Protein AF-A0ABD4PIQ7-F1 (afdb_monomer)

Radius of gyration: 36.3 Å; Cα contacts (8 Å, |Δi|>4): 135; chains: 1; bounding box: 80×30×102 Å

Sequence (173 aa):
ADRIAMINPENGNTTPLFVAQGNQLFMNDVFLKRLFAVSITSSGNPPTFSLTPEGRLTARNADISGHISANSGTLNNVTINQNCRILGKLSANQIEGDIVKTVGKAFPRDSRAPERWPSGTITVRIYDDQPFDRQIVIPAVAFSGAKHEREHNDIYSSCRLMVKCNGRVLFER

Mean predicted aligned error: 11.8 Å

Organism: Escherichia coli (NCBI:txid562)

Secondary structure (DSSP, 8-state):
-EEEEEEPTTT--EEEEEEEETTEEE-S----S----S-EE-SSSS-SEEE-TT--EEESS----S----SS---SS---SS----SS----S--SS--------PPPB-TTSTT--B-S---------SSSPPPP----------EEEETTEEEE-----EEEETTEEEEE-

Foldseek 3Di:
DDFDWDADPVPRDTHTQWDDDDNDIDHDDDDDPDDDDQKDFDPDVVTQWIAHNVGDTDHPDDDDPDDDDDPDDDDDPDDDPDDDDDPDDDDDPDDDDDDDDDDDDDAAFPPPDPVRHRDDDDDDDDDPPDPDDDDDDDDDDDDDKDWDDDPPDIDIDDDWDWDDDPNHTPDID

Nearest PDB structures (foldseek):
  8xci-assembly1_J  TM=7.048E-01  e=4.416E-09  Escherichia phage Lambda
  8xcj-assembly1_F  TM=4.537E-01  e=2.766E-11  Escherichia phage Lambda
  8xck-assembly1_F  TM=3.560E-01  e=9.000E-11  Escherichia phage Lambda
  9c3c-assembly1_d  TM=2.278E-01  e=1.117E+00  Oryctolagus cuniculus
  9c3c-assembly1_g  TM=2.567E-01  e=5.490E+00  Oryctolagus cuniculus

pLDDT: mean 86.64, std 8.83, range [66.94, 97.75]

Structure (mmCIF, N/CA/C/O backbone):
data_AF-A0ABD4PIQ7-F1
#
_entry.id   AF-A0ABD4PIQ7-F1
#
loop_
_atom_site.group_PDB
_atom_site.id
_atom_site.type_symbol
_atom_site.label_atom_id
_atom_site.label_alt_id
_atom_site.label_comp_id
_atom_site.label_asym_id
_atom_site.label_entity_id
_atom_site.label_seq_id
_atom_site.pdbx_PDB_ins_code
_atom_site.Cartn_x
_atom_site.Cartn_y
_atom_site.Cartn_z
_atom_site.occupancy
_atom_site.B_iso_or_equiv
_atom_site.auth_seq_id
_atom_site.auth_comp_id
_atom_site.auth_asym_id
_atom_site.auth_atom_id
_atom_site.pdbx_PDB_model_num
ATOM 1 N N . ALA A 1 1 ? -25.816 9.310 41.463 1.00 73.31 1 ALA A N 1
ATOM 2 C CA . ALA A 1 1 ? -24.531 8.845 40.913 1.00 73.31 1 ALA A CA 1
ATOM 3 C C . ALA A 1 1 ? -23.706 8.397 42.094 1.00 73.31 1 ALA A C 1
ATOM 5 O O . ALA A 1 1 ? -23.457 9.217 42.975 1.00 73.31 1 ALA A O 1
ATOM 6 N N . ASP A 1 2 ? -23.363 7.119 42.138 1.00 82.31 2 ASP A N 1
ATOM 7 C CA . ASP A 1 2 ? -22.617 6.547 43.253 1.00 82.31 2 ASP A CA 1
ATOM 8 C C . ASP A 1 2 ? -21.124 6.778 43.016 1.00 82.31 2 ASP A C 1
ATOM 10 O O . ASP A 1 2 ? -20.644 6.693 41.882 1.00 82.31 2 ASP A O 1
ATOM 14 N N . ARG A 1 3 ? -20.391 7.151 44.068 1.00 82.44 3 ARG A N 1
ATOM 15 C CA . ARG A 1 3 ? -18.966 7.497 43.991 1.00 82.44 3 ARG A CA 1
ATOM 16 C C . ARG A 1 3 ? -18.188 6.614 44.953 1.00 82.44 3 ARG A C 1
ATOM 18 O O . ARG A 1 3 ? -18.526 6.557 46.131 1.00 82.44 3 ARG A O 1
ATOM 25 N N . ILE A 1 4 ? -17.122 5.985 44.471 1.00 82.06 4 ILE A N 1
ATOM 26 C CA . ILE A 1 4 ? -16.088 5.409 45.339 1.00 82.06 4 ILE A CA 1
ATOM 27 C C . ILE A 1 4 ? -14.971 6.448 45.411 1.00 82.06 4 ILE A C 1
ATOM 29 O O . ILE A 1 4 ? -14.461 6.857 44.369 1.00 82.06 4 ILE A O 1
ATOM 33 N N . ALA A 1 5 ? -14.623 6.911 46.611 1.00 83.81 5 ALA A N 1
ATOM 34 C CA . ALA A 1 5 ? -13.659 7.990 46.823 1.00 83.81 5 ALA A CA 1
ATOM 35 C C . ALA A 1 5 ? -12.637 7.628 47.905 1.00 83.81 5 ALA A C 1
ATOM 37 O O . ALA A 1 5 ? -12.964 6.938 48.870 1.00 83.81 5 ALA A O 1
ATOM 38 N N . MET A 1 6 ? -11.412 8.133 47.758 1.00 84.25 6 MET A N 1
ATOM 39 C CA . MET A 1 6 ? -10.421 8.111 48.831 1.00 84.25 6 MET A CA 1
ATOM 40 C C . MET A 1 6 ? -10.699 9.281 49.775 1.00 84.25 6 MET A C 1
ATOM 42 O O . MET A 1 6 ? -10.854 10.413 49.314 1.00 84.25 6 MET A O 1
ATOM 46 N N . ILE A 1 7 ? -10.780 9.009 51.077 1.00 87.19 7 ILE A N 1
ATOM 47 C CA . ILE A 1 7 ? -10.957 10.031 52.113 1.00 87.19 7 ILE A CA 1
ATOM 48 C C . ILE A 1 7 ? -9.597 10.286 52.751 1.00 87.19 7 ILE A C 1
ATOM 50 O O . ILE A 1 7 ? -8.957 9.349 53.229 1.00 87.19 7 ILE A O 1
ATOM 54 N N . ASN A 1 8 ? -9.157 11.542 52.763 1.00 84.19 8 ASN A N 1
ATOM 55 C CA . ASN A 1 8 ? -7.983 11.934 53.528 1.00 84.19 8 ASN A CA 1
ATOM 56 C C . ASN A 1 8 ? -8.361 11.990 55.025 1.00 84.19 8 ASN A C 1
ATOM 58 O O . ASN A 1 8 ? -9.227 12.788 55.394 1.00 84.19 8 ASN A O 1
ATOM 62 N N . PRO A 1 9 ? -7.737 11.174 55.892 1.00 86.12 9 PRO A N 1
ATOM 63 C CA . PRO A 1 9 ? -8.091 11.118 57.308 1.00 86.12 9 PRO A CA 1
ATOM 64 C C . PRO A 1 9 ? -7.709 12.384 58.092 1.00 86.12 9 PRO A C 1
ATOM 66 O O . PRO A 1 9 ? -8.292 12.632 59.141 1.00 86.12 9 PRO A O 1
ATOM 69 N N . GLU A 1 10 ? -6.763 13.191 57.605 1.00 88.88 10 GLU A N 1
ATOM 70 C CA . GLU A 1 10 ? -6.274 14.390 58.299 1.00 88.88 10 GLU A CA 1
ATOM 71 C C . GLU A 1 10 ? -7.189 15.606 58.107 1.00 88.88 10 GLU A C 1
ATOM 73 O O . GLU A 1 10 ? -7.299 16.439 59.002 1.00 88.88 10 GLU A O 1
ATOM 78 N N . ASN A 1 11 ? -7.844 15.730 56.947 1.00 90.69 11 ASN A N 1
ATOM 79 C CA . ASN A 1 11 ? -8.656 16.908 56.607 1.00 90.69 11 ASN A CA 1
ATOM 80 C C . ASN A 1 11 ? -10.073 16.592 56.095 1.00 90.69 11 ASN A C 1
ATOM 82 O O . ASN A 1 11 ? -10.839 17.517 55.839 1.00 90.69 11 ASN A O 1
ATOM 86 N N . GLY A 1 12 ? -10.435 15.316 55.930 1.00 88.94 12 GLY A N 1
ATOM 87 C CA . GLY A 1 12 ? -11.760 14.893 55.469 1.00 88.94 12 GLY A CA 1
ATOM 88 C C . GLY A 1 12 ? -12.033 15.120 53.978 1.00 88.94 12 GLY A C 1
ATOM 89 O O . GLY A 1 12 ? -13.142 14.850 53.515 1.00 88.94 12 GLY A O 1
ATOM 90 N N . ASN A 1 13 ? -11.048 15.589 53.203 1.00 89.69 13 ASN A N 1
ATOM 91 C CA . ASN A 1 13 ? -11.220 15.805 51.770 1.00 89.69 13 ASN A CA 1
ATOM 92 C C . ASN A 1 13 ? -11.415 14.475 51.037 1.00 89.69 13 ASN A C 1
ATOM 94 O O . ASN A 1 13 ? -10.755 13.477 51.332 1.00 89.69 13 ASN A O 1
ATOM 98 N N . THR A 1 14 ? -12.309 14.482 50.047 1.00 85.75 14 THR A N 1
ATOM 99 C CA . THR A 1 14 ? -12.643 13.297 49.253 1.00 85.75 14 THR A CA 1
ATOM 100 C C . THR A 1 14 ? -12.162 13.454 47.815 1.00 85.75 14 THR A C 1
ATOM 102 O O . THR A 1 14 ? -12.460 14.450 47.156 1.00 85.75 14 THR A O 1
ATOM 105 N N . THR A 1 15 ? -11.440 12.453 47.312 1.00 83.12 15 THR A N 1
ATOM 106 C CA . THR A 1 15 ? -11.030 12.370 45.904 1.00 83.12 15 THR A CA 1
ATOM 107 C C . THR A 1 15 ? -11.785 11.215 45.249 1.00 83.12 15 THR A C 1
ATOM 109 O O . THR A 1 15 ? -11.524 10.061 45.600 1.00 83.12 15 THR A O 1
ATOM 112 N N . PRO A 1 16 ? -12.743 11.471 44.338 1.00 80.31 16 PRO A N 1
ATOM 113 C CA . PRO A 1 16 ? -13.471 10.404 43.660 1.00 80.31 16 PRO A CA 1
ATOM 114 C C . PRO A 1 16 ? -12.521 9.593 42.770 1.00 80.31 16 PRO A C 1
ATOM 116 O O . PRO A 1 16 ? -11.794 10.159 41.960 1.00 80.31 16 PRO A O 1
ATOM 119 N N . LEU A 1 17 ? -12.544 8.270 42.925 1.00 82.75 17 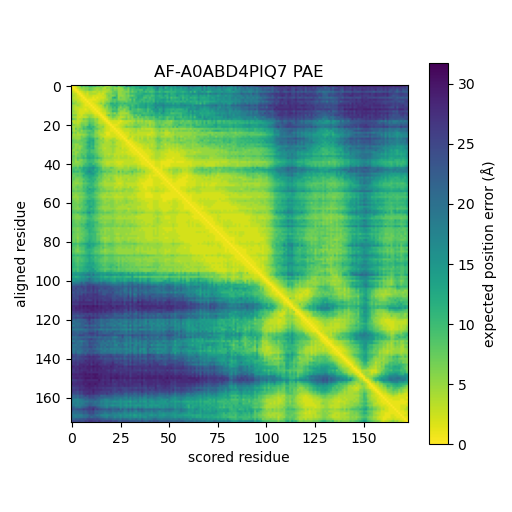LEU A N 1
ATOM 120 C CA . LEU A 1 17 ? -11.782 7.321 42.111 1.00 82.75 17 LEU A CA 1
ATOM 121 C C . LEU A 1 17 ? -12.593 6.901 40.880 1.00 82.75 17 LEU A C 1
ATOM 123 O O . LEU A 1 17 ? -12.081 6.934 39.766 1.00 82.75 17 LEU A O 1
ATOM 127 N N . PHE A 1 18 ? -13.876 6.572 41.075 1.00 85.38 18 PHE A N 1
ATOM 128 C CA . PHE A 1 18 ? -14.803 6.208 40.000 1.00 85.38 18 PHE A CA 1
ATOM 129 C C . PHE A 1 18 ? -16.215 6.735 40.283 1.00 85.38 18 PHE A C 1
ATOM 131 O O . PHE A 1 18 ? -16.639 6.797 41.443 1.00 85.38 18 PHE A O 1
ATOM 138 N N . VAL A 1 19 ? -16.953 7.086 39.223 1.00 87.31 19 VAL A N 1
ATOM 139 C CA . VAL A 1 19 ? -18.351 7.547 39.308 1.00 87.31 19 VAL A CA 1
ATOM 140 C C . VAL A 1 19 ? -19.252 6.607 38.512 1.00 87.31 19 VAL A C 1
ATOM 142 O O . VAL A 1 19 ? -19.061 6.452 37.310 1.00 87.31 19 VAL A O 1
ATOM 145 N N . ALA A 1 20 ? -20.243 6.001 39.166 1.00 89.62 20 ALA A N 1
ATOM 146 C CA . ALA A 1 20 ? -21.264 5.177 38.528 1.00 89.62 20 ALA A CA 1
ATOM 147 C C . ALA A 1 20 ? -22.552 5.990 38.315 1.00 89.62 20 ALA A C 1
ATOM 149 O O . ALA A 1 20 ? -23.155 6.511 39.262 1.00 89.62 20 ALA A O 1
ATOM 150 N N . GLN A 1 21 ? -22.987 6.115 37.062 1.00 90.81 21 GLN A N 1
ATOM 151 C CA . GLN A 1 21 ? -24.214 6.823 36.701 1.00 90.81 21 GLN A CA 1
ATOM 152 C C . GLN A 1 21 ? -24.813 6.236 35.424 1.00 90.81 21 GLN A C 1
ATOM 154 O O . GLN A 1 21 ? -24.117 6.083 34.430 1.00 90.81 21 GLN A O 1
ATOM 159 N N . GLY A 1 22 ? -26.114 5.928 35.440 1.00 86.50 22 GLY A N 1
ATOM 160 C CA . GLY A 1 22 ? -26.844 5.531 34.231 1.00 86.50 22 GLY A CA 1
ATOM 161 C C . GLY A 1 22 ? -26.251 4.309 33.521 1.00 86.50 22 GLY A C 1
ATOM 162 O O . GLY A 1 22 ? -26.053 4.351 32.313 1.00 86.50 22 GLY A O 1
ATOM 163 N N . ASN A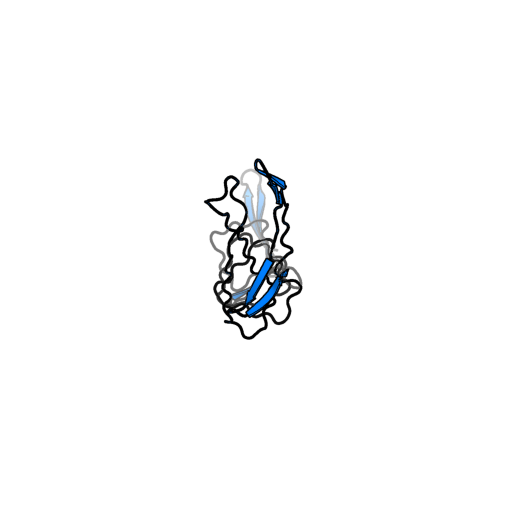 1 23 ? -25.937 3.241 34.264 1.00 89.31 23 ASN A N 1
ATOM 164 C CA . ASN A 1 23 ? -25.277 2.032 33.746 1.00 89.31 23 ASN A CA 1
ATOM 165 C C . ASN A 1 23 ? -23.858 2.249 33.172 1.00 89.31 23 ASN A C 1
ATOM 167 O O . ASN A 1 23 ? -23.323 1.358 32.513 1.00 89.31 23 ASN A O 1
ATOM 171 N N . GLN A 1 24 ? -23.236 3.402 33.431 1.00 88.44 24 GLN A N 1
ATOM 172 C CA . GLN A 1 24 ? -21.878 3.732 32.999 1.00 88.44 24 GLN A CA 1
ATOM 173 C C . GLN A 1 24 ? -20.960 3.974 34.199 1.00 88.44 24 GLN A C 1
ATOM 175 O O . GLN A 1 24 ? -21.393 4.468 35.242 1.00 88.44 24 GLN A O 1
ATOM 180 N N . LEU A 1 25 ? -19.682 3.635 34.026 1.00 90.00 25 LEU A N 1
ATOM 181 C CA . LEU A 1 25 ? -18.600 3.939 34.958 1.00 90.00 25 LEU A CA 1
ATOM 182 C C . LEU A 1 25 ? -17.673 4.974 34.310 1.00 90.00 25 LEU A C 1
ATOM 184 O O . LEU A 1 25 ? -17.101 4.710 33.254 1.00 90.00 25 LEU A O 1
ATOM 188 N N . PHE A 1 26 ? -17.523 6.136 34.940 1.00 87.31 26 PHE A N 1
ATOM 189 C CA . PHE A 1 26 ? -16.671 7.229 34.470 1.00 87.31 26 PHE A CA 1
ATOM 190 C C . PHE A 1 26 ? -15.341 7.228 35.220 1.00 87.31 26 PHE A C 1
ATOM 192 O O . PHE A 1 26 ? -15.311 7.109 36.449 1.00 87.31 26 PHE A O 1
ATOM 199 N N . MET A 1 27 ? -14.250 7.375 34.469 1.00 88.62 27 MET A N 1
ATOM 200 C CA . MET A 1 27 ? -12.873 7.396 34.965 1.00 88.62 27 MET A CA 1
ATOM 201 C C . MET A 1 27 ? -12.092 8.416 34.131 1.00 88.62 27 MET A C 1
ATOM 203 O O . MET A 1 27 ? -12.233 8.407 32.910 1.00 88.62 27 MET A O 1
ATOM 207 N N . ASN A 1 28 ? -11.304 9.286 34.767 1.00 82.88 28 ASN A N 1
ATOM 208 C CA . ASN A 1 28 ? -10.528 10.300 34.041 1.00 82.88 28 ASN A CA 1
ATOM 209 C C . ASN A 1 28 ? -9.326 9.668 33.331 1.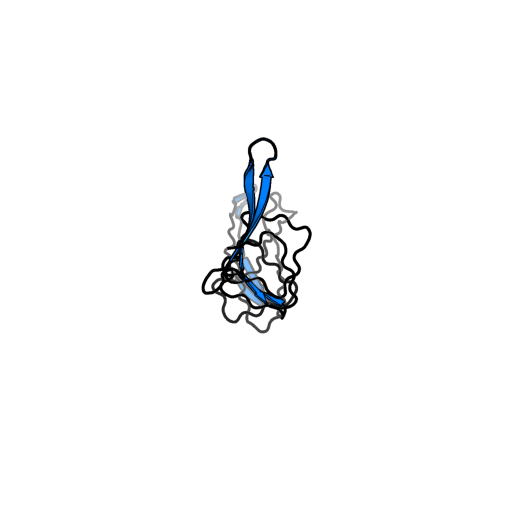00 82.88 28 ASN A C 1
ATOM 211 O O . ASN A 1 28 ? -9.246 9.716 32.111 1.00 82.88 28 ASN A O 1
ATOM 215 N N . ASP A 1 29 ? -8.453 9.012 34.098 1.00 83.69 29 ASP A N 1
ATOM 216 C CA . ASP A 1 29 ? -7.264 8.322 33.603 1.00 83.69 29 ASP A CA 1
ATOM 217 C C . ASP A 1 29 ? -7.184 6.927 34.220 1.00 83.69 29 ASP A C 1
ATOM 219 O O . ASP A 1 29 ? -7.484 6.730 35.400 1.00 83.69 29 ASP A O 1
ATOM 223 N N . VAL A 1 30 ? -6.786 5.941 33.417 1.00 87.25 30 VAL A N 1
ATOM 224 C CA . VAL A 1 30 ? -6.783 4.531 33.816 1.00 87.25 30 VAL A CA 1
ATOM 225 C C . VAL A 1 30 ? -5.507 3.851 33.324 1.00 87.25 30 VAL A C 1
ATOM 227 O O . VAL A 1 30 ? -5.229 3.820 32.128 1.00 87.25 30 VAL A O 1
ATOM 230 N N . PHE A 1 31 ? -4.759 3.238 34.244 1.00 90.62 31 PHE A N 1
ATOM 231 C CA . PHE A 1 31 ? -3.634 2.358 33.929 1.00 90.62 31 PHE A CA 1
ATOM 232 C C . PHE A 1 31 ? -4.042 0.901 34.172 1.00 90.62 31 PHE A C 1
ATOM 234 O O . PHE A 1 31 ? -4.291 0.497 35.307 1.00 90.62 31 PHE A O 1
ATOM 241 N N . LEU A 1 32 ? -4.121 0.100 33.107 1.00 92.62 32 LEU A N 1
ATOM 242 C CA . LEU A 1 32 ? -4.483 -1.318 33.183 1.00 92.62 32 LEU A CA 1
ATOM 243 C C . LEU A 1 32 ? -3.325 -2.184 32.717 1.00 92.62 32 LEU A C 1
ATOM 245 O O . LEU A 1 32 ? -2.735 -1.944 31.668 1.00 92.62 32 LEU A O 1
ATOM 249 N N . LYS A 1 33 ? -3.071 -3.275 33.445 1.00 95.88 33 LYS A N 1
ATOM 250 C CA . LYS A 1 33 ? -2.153 -4.315 32.967 1.00 95.88 33 LYS A CA 1
ATOM 251 C C . LYS A 1 33 ? -2.719 -5.039 31.740 1.00 95.88 33 LYS A C 1
ATOM 253 O O . LYS A 1 33 ? -1.960 -5.402 30.847 1.00 95.88 33 LYS A O 1
ATOM 258 N N . ARG A 1 34 ? -4.031 -5.306 31.726 1.00 95.81 34 ARG A N 1
ATOM 259 C CA . ARG A 1 34 ? -4.776 -5.950 30.628 1.00 95.81 34 ARG A CA 1
ATOM 260 C C . ARG A 1 34 ? -6.222 -5.454 30.630 1.00 95.81 34 ARG A C 1
ATOM 262 O O . ARG A 1 34 ? -6.796 -5.290 31.703 1.00 95.81 34 ARG A O 1
ATOM 269 N N . LEU A 1 35 ? -6.803 -5.279 29.446 1.00 93.44 35 LEU A N 1
ATOM 270 C CA . LEU A 1 35 ? -8.232 -5.039 29.248 1.00 93.44 35 LEU A CA 1
ATOM 271 C C . LEU A 1 35 ? -8.841 -6.270 28.569 1.00 93.44 35 LEU A C 1
ATOM 273 O O . LEU A 1 35 ? -8.396 -6.660 27.493 1.00 93.44 35 LEU A O 1
ATOM 277 N N . PHE A 1 36 ? -9.853 -6.865 29.195 1.00 94.62 36 PHE A N 1
ATOM 278 C CA . PHE A 1 36 ? -10.676 -7.912 28.595 1.00 94.62 36 PHE A CA 1
ATOM 279 C C . PHE A 1 36 ? -12.054 -7.318 28.332 1.00 94.62 36 PHE A C 1
ATOM 281 O O . PHE A 1 36 ? -12.760 -6.955 29.269 1.00 94.62 36 PHE A O 1
ATOM 288 N N . ALA A 1 37 ? -12.410 -7.174 27.060 1.00 94.44 37 ALA A N 1
ATOM 289 C CA . ALA A 1 37 ? -13.662 -6.565 26.641 1.00 94.44 37 ALA A CA 1
ATOM 290 C C . ALA A 1 37 ? -14.258 -7.359 25.479 1.00 94.44 37 ALA A C 1
ATOM 292 O O . ALA A 1 37 ? -13.531 -7.816 24.600 1.00 94.44 37 ALA A O 1
ATOM 293 N N . VAL A 1 38 ? -15.584 -7.501 25.479 1.00 96.12 38 VAL A N 1
ATOM 294 C CA . VAL A 1 38 ? -16.338 -8.096 24.363 1.00 96.12 38 VAL A CA 1
ATOM 295 C C . VAL A 1 38 ? -16.344 -7.149 23.159 1.00 96.12 38 VAL A C 1
ATOM 297 O O . VAL A 1 38 ? -16.268 -7.587 22.017 1.00 96.12 38 VAL A O 1
ATOM 300 N N . SER A 1 39 ? -16.382 -5.843 23.421 1.00 96.56 39 SER A N 1
ATOM 301 C CA . SER A 1 39 ? -16.285 -4.793 22.413 1.00 96.56 39 SER A CA 1
ATOM 302 C C . SER A 1 39 ? -15.680 -3.525 23.006 1.00 96.56 39 SER A C 1
ATOM 304 O O . SER A 1 39 ? -15.865 -3.248 24.192 1.00 96.56 39 SER A O 1
ATOM 306 N N . ILE A 1 40 ? -15.018 -2.725 22.174 1.00 96.38 40 ILE A N 1
ATOM 307 C CA . ILE A 1 40 ? -14.519 -1.390 22.529 1.00 96.38 40 ILE A CA 1
ATOM 308 C C . ILE A 1 40 ? -15.000 -0.433 21.446 1.00 96.38 40 ILE A C 1
ATOM 310 O O . ILE A 1 40 ? -14.704 -0.663 20.281 1.00 96.38 40 ILE A O 1
ATOM 314 N N . THR A 1 41 ? -15.706 0.636 21.807 1.00 96.12 41 THR A N 1
ATOM 315 C CA . THR A 1 41 ? -16.285 1.583 20.841 1.00 96.12 41 THR A CA 1
ATOM 316 C C . THR A 1 41 ? -16.032 3.005 21.315 1.00 96.12 41 THR A C 1
ATOM 318 O O . THR A 1 41 ? -16.324 3.328 22.466 1.00 96.12 41 THR A O 1
ATOM 321 N N . SER A 1 42 ? -15.480 3.857 20.449 1.00 95.50 42 SER A N 1
ATOM 322 C CA . SER A 1 42 ? -15.331 5.279 20.762 1.00 95.50 42 SER A CA 1
ATOM 323 C C . SER A 1 42 ? -16.678 6.003 20.700 1.00 95.50 42 SER A C 1
ATOM 325 O O . SER A 1 42 ? -17.588 5.597 19.982 1.00 95.50 42 SER A O 1
ATOM 327 N N . SER A 1 43 ? -16.812 7.095 21.451 1.00 92.81 43 SER A N 1
ATOM 328 C CA . SER A 1 43 ? -18.081 7.815 21.641 1.00 92.81 43 SER A CA 1
ATOM 329 C C . SER A 1 43 ? -18.596 8.580 20.412 1.00 92.81 43 SER A C 1
ATOM 331 O O . SER A 1 43 ? -19.699 9.120 20.453 1.00 92.81 43 SER A O 1
ATOM 333 N N . GLY A 1 44 ? -17.825 8.655 19.322 1.00 92.06 44 GLY A N 1
ATOM 334 C CA . GLY A 1 44 ? -18.234 9.346 18.097 1.00 92.06 44 GLY A CA 1
ATOM 335 C C . GLY A 1 44 ? -19.380 8.637 17.367 1.00 92.06 44 GLY A C 1
ATOM 336 O O . GLY A 1 44 ? -19.513 7.418 17.445 1.00 92.06 44 GLY A O 1
ATOM 337 N N . ASN A 1 45 ? -20.180 9.391 16.602 1.00 92.31 45 ASN A N 1
ATOM 338 C CA . ASN A 1 45 ? -21.201 8.828 15.718 1.00 92.31 45 ASN A CA 1
ATOM 339 C C . ASN A 1 45 ? -20.979 9.267 14.254 1.00 92.31 45 ASN A C 1
ATOM 341 O O . ASN A 1 45 ? -21.224 10.429 13.933 1.00 92.31 45 ASN A O 1
ATOM 345 N N . PRO A 1 46 ? -20.529 8.372 13.358 1.00 92.38 46 PRO A N 1
ATOM 346 C CA . PRO A 1 46 ? -20.207 6.972 13.641 1.00 92.38 46 PRO A CA 1
ATOM 347 C C . PRO A 1 46 ? -18.861 6.839 14.391 1.00 92.38 46 PRO A C 1
ATOM 349 O O . PRO A 1 46 ? -18.049 7.770 14.319 1.00 92.38 46 PRO A O 1
ATOM 352 N N . PRO A 1 47 ? -18.584 5.707 15.067 1.00 94.88 47 PRO A N 1
ATOM 353 C CA . PRO A 1 47 ? -17.376 5.553 15.879 1.00 94.88 47 PRO A CA 1
ATOM 354 C C . PRO A 1 47 ? -16.095 5.790 15.074 1.00 94.88 47 PRO A C 1
ATOM 356 O O . PRO A 1 47 ? -15.947 5.318 13.944 1.00 94.88 47 PRO A O 1
ATOM 359 N N . THR A 1 48 ? -15.152 6.534 15.652 1.00 96.81 48 THR A N 1
ATOM 360 C CA . THR A 1 48 ? -13.809 6.727 15.074 1.00 96.81 48 THR A CA 1
ATOM 361 C C . THR A 1 48 ? -12.939 5.481 15.215 1.00 96.81 48 THR A C 1
ATOM 363 O O . THR A 1 48 ? -12.059 5.263 14.381 1.00 96.81 48 THR A O 1
ATOM 366 N N . PHE A 1 49 ? -13.213 4.675 16.246 1.00 97.62 49 PHE A N 1
ATOM 367 C CA . PHE A 1 49 ? -12.555 3.422 16.582 1.00 97.62 49 PHE A CA 1
ATOM 368 C C . PHE A 1 49 ? -13.596 2.425 17.106 1.00 97.62 49 PHE A C 1
ATOM 370 O O . PHE A 1 49 ? -14.399 2.774 17.976 1.00 97.62 49 PHE A O 1
ATOM 377 N N . SER A 1 50 ? -13.574 1.187 16.614 1.00 97.50 50 SER A N 1
ATOM 378 C CA . SER A 1 50 ? -14.369 0.098 17.185 1.00 97.50 50 SER A CA 1
ATOM 379 C C . SER A 1 50 ? -13.689 -1.260 17.031 1.00 97.50 50 SER A C 1
ATOM 381 O O . SER A 1 50 ? -13.225 -1.586 15.939 1.00 97.50 50 SER A O 1
ATOM 383 N N . LEU A 1 51 ? -13.713 -2.068 18.088 1.00 97.62 51 LEU A N 1
ATOM 384 C CA . LEU A 1 51 ? -13.403 -3.495 18.085 1.00 97.62 51 LEU A CA 1
ATOM 385 C C . LEU A 1 51 ? -14.676 -4.263 18.438 1.00 97.62 51 LEU A C 1
ATOM 387 O O . LEU A 1 51 ? -15.236 -4.058 19.517 1.00 97.62 51 LEU A O 1
ATOM 391 N N . THR A 1 52 ? -15.132 -5.123 17.536 1.00 97.06 52 THR A N 1
ATOM 392 C CA . THR A 1 52 ? -16.341 -5.933 17.724 1.00 97.06 52 THR A CA 1
ATOM 393 C C . THR A 1 52 ? -16.009 -7.357 18.195 1.00 97.06 52 THR A C 1
ATOM 395 O O . THR A 1 52 ? -14.858 -7.789 18.057 1.00 97.06 52 THR A O 1
ATOM 398 N N . PRO A 1 53 ? -16.989 -8.113 18.731 1.00 97.12 53 PRO A N 1
ATOM 399 C CA . PRO A 1 53 ? -16.762 -9.476 19.224 1.00 97.12 53 PRO A CA 1
ATOM 400 C C . PRO A 1 53 ? -16.233 -10.441 18.157 1.00 97.12 53 PRO A C 1
ATOM 402 O O . PRO A 1 53 ? -15.458 -11.341 18.466 1.00 97.12 5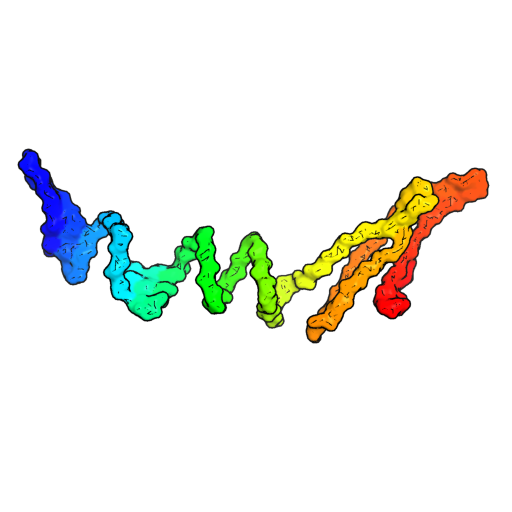3 PRO A O 1
ATOM 405 N N . GLU A 1 54 ? -16.610 -10.243 16.893 1.00 97.19 54 GLU A N 1
ATOM 406 C CA . GLU A 1 54 ? -16.126 -11.027 15.753 1.00 97.19 54 GLU A CA 1
ATOM 407 C C . GLU A 1 54 ? -14.702 -10.649 15.299 1.00 97.19 54 GLU A C 1
ATOM 409 O O . GLU A 1 54 ? -14.207 -11.169 14.301 1.00 97.19 54 GLU A O 1
ATOM 414 N N . GLY A 1 55 ? -14.029 -9.746 16.020 1.00 95.69 55 GLY A N 1
ATOM 415 C CA . GLY A 1 55 ? -12.643 -9.356 15.764 1.00 95.69 55 GLY A CA 1
ATOM 416 C C . GLY A 1 55 ? -12.480 -8.274 14.697 1.00 95.69 55 GLY A C 1
ATOM 417 O O . GLY A 1 55 ? -11.360 -8.018 14.251 1.00 95.69 55 GLY A O 1
ATOM 418 N N . ARG A 1 56 ? -13.565 -7.606 14.281 1.00 96.62 56 ARG A N 1
ATOM 419 C CA . ARG A 1 56 ? -13.477 -6.504 13.319 1.00 96.62 56 ARG A CA 1
ATOM 420 C C . ARG A 1 56 ? -12.968 -5.249 14.017 1.00 96.62 56 ARG A C 1
ATOM 422 O O . ARG A 1 56 ? -13.657 -4.652 14.842 1.00 96.62 56 ARG A O 1
ATOM 429 N N . LEU A 1 57 ? -11.782 -4.814 13.608 1.00 96.38 57 LEU A N 1
ATOM 430 C CA . LEU A 1 57 ? -11.230 -3.513 13.953 1.00 96.38 57 LEU A CA 1
ATOM 431 C C . LEU A 1 57 ? -11.618 -2.484 12.883 1.00 96.38 57 LEU A C 1
ATOM 433 O O . LEU A 1 57 ? -11.330 -2.670 11.703 1.00 96.38 57 LEU A O 1
ATOM 437 N N . THR A 1 58 ? -12.253 -1.386 13.288 1.00 96.88 58 THR A N 1
ATOM 438 C CA . THR A 1 58 ? -12.503 -0.218 12.430 1.00 96.88 58 THR A CA 1
ATOM 439 C C . THR A 1 58 ? -11.794 0.986 13.027 1.00 96.88 58 THR A C 1
ATOM 441 O O . THR A 1 58 ? -11.986 1.282 14.201 1.00 96.88 58 THR A O 1
ATOM 444 N N . ALA A 1 59 ? -11.000 1.689 12.220 1.00 97.31 59 ALA A N 1
ATOM 445 C CA . ALA A 1 59 ? -10.348 2.938 12.596 1.00 97.31 59 ALA A CA 1
ATOM 446 C C . ALA A 1 59 ? -10.374 3.906 11.405 1.00 97.31 59 ALA A C 1
ATOM 448 O O . ALA A 1 59 ? -10.043 3.516 10.287 1.00 97.31 59 ALA A O 1
ATOM 449 N N . ARG A 1 60 ? -10.807 5.153 11.625 1.00 95.00 60 ARG A N 1
ATOM 450 C CA . ARG A 1 60 ? -11.040 6.128 10.535 1.00 95.00 60 ARG A CA 1
ATOM 451 C C . ARG A 1 60 ? -9.888 7.075 10.244 1.00 95.00 60 ARG A C 1
ATOM 453 O O . ARG A 1 60 ? -9.816 7.610 9.148 1.00 95.00 60 ARG A O 1
ATOM 460 N N . ASN A 1 61 ? -9.031 7.299 11.228 1.00 94.19 61 ASN A N 1
ATOM 461 C CA . ASN A 1 61 ? -7.882 8.191 11.126 1.00 94.19 61 ASN A CA 1
ATOM 462 C C . ASN A 1 61 ? -6.691 7.545 11.840 1.00 94.19 61 ASN A C 1
ATOM 464 O O . ASN A 1 61 ? -6.168 8.079 12.815 1.00 94.19 61 ASN A O 1
ATOM 468 N N . ALA A 1 62 ? -6.380 6.311 11.441 1.00 95.94 62 ALA A N 1
ATOM 469 C CA . ALA A 1 62 ? -5.293 5.550 12.032 1.00 95.94 62 ALA A CA 1
ATOM 470 C C . ALA A 1 62 ? -3.951 6.039 11.477 1.00 95.94 62 ALA A C 1
ATOM 472 O O . ALA A 1 62 ? -3.750 6.027 10.265 1.00 95.94 62 ALA A O 1
ATOM 473 N N . ASP A 1 63 ? -3.040 6.408 12.372 1.00 96.88 63 ASP A N 1
ATOM 474 C CA . ASP A 1 63 ? -1.623 6.588 12.071 1.00 96.88 63 ASP A CA 1
ATOM 475 C C . ASP A 1 63 ? -0.863 5.368 12.608 1.00 96.88 63 ASP A C 1
ATOM 477 O O . ASP A 1 63 ? -0.894 5.080 13.808 1.00 96.88 63 ASP A O 1
ATOM 481 N N . ILE A 1 64 ? -0.254 4.597 11.706 1.00 96.38 64 ILE A N 1
ATOM 482 C CA . ILE A 1 64 ? 0.454 3.355 12.023 1.00 96.38 64 ILE A CA 1
ATOM 483 C C . ILE A 1 64 ? 1.898 3.511 11.556 1.00 96.38 64 ILE A C 1
ATOM 485 O O . ILE A 1 64 ? 2.208 3.341 10.381 1.00 96.38 64 ILE A O 1
ATOM 489 N N . SER A 1 65 ? 2.794 3.790 12.498 1.00 97.25 65 SER A N 1
ATOM 490 C CA . SER A 1 65 ? 4.238 3.901 12.251 1.00 97.25 65 SER A CA 1
ATOM 491 C C . SER A 1 65 ? 4.968 2.552 12.245 1.00 97.25 65 SER A C 1
ATOM 493 O O . SER A 1 65 ? 6.145 2.474 11.893 1.00 97.25 65 SER A O 1
ATOM 495 N N . GLY A 1 66 ? 4.282 1.489 12.670 1.00 97.25 66 GLY A N 1
ATOM 496 C CA . GLY A 1 66 ? 4.822 0.139 12.784 1.00 97.25 66 GLY A CA 1
ATOM 497 C C . GLY A 1 66 ? 4.619 -0.729 11.542 1.00 97.25 66 GLY A C 1
ATOM 498 O O . GLY A 1 66 ? 4.085 -0.315 10.516 1.00 97.25 66 GLY A O 1
ATOM 499 N N . HIS A 1 67 ? 5.035 -1.989 11.659 1.00 97.19 67 HIS A N 1
ATOM 500 C CA . HIS A 1 67 ? 4.817 -3.000 10.631 1.00 97.19 67 HIS A CA 1
ATOM 501 C C . HIS A 1 67 ? 3.374 -3.523 10.651 1.00 97.19 67 HIS A C 1
ATOM 503 O O . HIS A 1 67 ? 2.834 -3.835 11.712 1.00 97.19 67 HIS A O 1
ATOM 509 N N . ILE A 1 68 ? 2.785 -3.694 9.467 1.00 97.25 68 ILE A N 1
ATOM 510 C CA . ILE A 1 68 ? 1.489 -4.348 9.270 1.00 97.25 68 ILE A CA 1
ATOM 511 C C . ILE A 1 68 ? 1.737 -5.655 8.512 1.00 97.25 68 ILE A C 1
ATOM 513 O O . ILE A 1 68 ? 2.248 -5.632 7.394 1.00 97.25 68 ILE A O 1
ATOM 517 N N . SER A 1 69 ? 1.351 -6.783 9.111 1.00 97.44 69 SER A N 1
ATOM 518 C CA . SER A 1 69 ? 1.363 -8.100 8.467 1.00 97.44 69 SER A CA 1
ATOM 519 C C . SER A 1 69 ? -0.070 -8.535 8.177 1.00 97.44 69 SER A C 1
ATOM 521 O O . SER A 1 69 ? -0.903 -8.574 9.083 1.00 97.44 69 SER A O 1
ATOM 523 N N . ALA A 1 70 ? -0.366 -8.839 6.915 1.00 97.12 70 ALA A N 1
ATOM 524 C CA . ALA A 1 70 ? -1.686 -9.264 6.469 1.00 97.12 70 ALA A CA 1
ATOM 525 C C . ALA A 1 70 ? -1.558 -10.319 5.365 1.00 97.12 70 ALA A C 1
ATOM 527 O O . ALA A 1 70 ? -0.750 -10.176 4.451 1.00 97.12 70 ALA A O 1
ATOM 528 N N . ASN A 1 71 ? -2.394 -11.356 5.428 1.00 97.62 71 ASN A N 1
ATOM 529 C CA . ASN A 1 71 ? -2.460 -12.393 4.3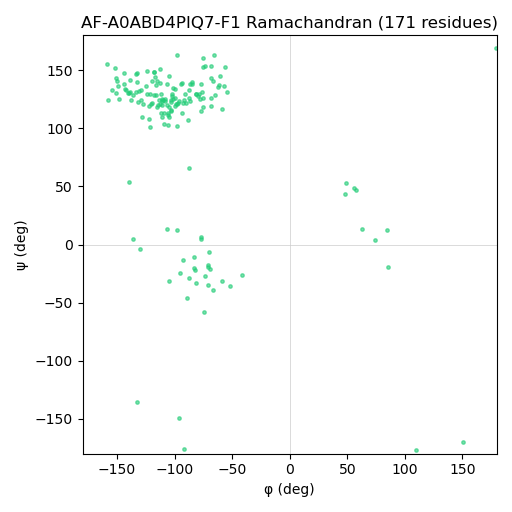89 1.00 97.62 71 ASN A CA 1
ATOM 530 C C . ASN A 1 71 ? -3.341 -11.975 3.201 1.00 97.62 71 ASN A C 1
ATOM 532 O O . ASN A 1 71 ? -3.240 -12.537 2.115 1.00 97.62 71 ASN A O 1
ATOM 536 N N . SER A 1 72 ? -4.228 -11.003 3.419 1.00 97.31 72 SER A N 1
ATOM 537 C CA . SER A 1 72 ? -5.169 -10.485 2.430 1.00 97.31 72 SER A CA 1
ATOM 538 C C . SER A 1 72 ? -5.644 -9.094 2.832 1.00 97.31 72 SER A C 1
ATOM 540 O O . SER A 1 72 ? -5.693 -8.772 4.019 1.00 97.31 72 SER A O 1
ATOM 542 N N . GLY A 1 73 ? -6.067 -8.295 1.860 1.00 96.06 73 GLY A N 1
ATOM 543 C CA . GLY A 1 73 ? -6.673 -6.995 2.106 1.00 96.06 73 GLY A CA 1
ATOM 544 C C . GLY A 1 73 ? -7.040 -6.295 0.807 1.00 96.06 73 GLY A C 1
ATOM 545 O O . GLY A 1 73 ? -6.649 -6.715 -0.281 1.00 96.06 73 GLY A O 1
ATOM 546 N N . THR A 1 74 ? -7.790 -5.210 0.929 1.00 97.12 74 THR A N 1
ATOM 547 C CA . THR A 1 74 ? -8.075 -4.292 -0.172 1.00 97.12 74 THR A CA 1
ATOM 548 C C . THR A 1 74 ? -7.795 -2.890 0.327 1.00 97.12 74 THR A C 1
ATOM 550 O O . THR A 1 74 ? -8.216 -2.525 1.424 1.00 97.12 74 THR A O 1
ATOM 553 N N . LEU A 1 75 ? -7.057 -2.121 -0.464 1.00 97.19 75 LEU A N 1
ATOM 554 C CA . LEU A 1 75 ? -6.690 -0.752 -0.143 1.00 97.19 75 LEU A CA 1
ATOM 555 C C . LEU A 1 75 ? -7.145 0.143 -1.292 1.00 97.19 75 LEU A C 1
ATOM 557 O O . LEU A 1 75 ? -6.946 -0.197 -2.455 1.00 97.19 75 LEU A O 1
ATOM 561 N N . ASN A 1 76 ? -7.739 1.281 -0.955 1.00 97.75 76 ASN A N 1
ATOM 562 C CA . ASN A 1 76 ? -8.165 2.292 -1.916 1.00 97.75 76 ASN A CA 1
ATOM 563 C C . ASN A 1 76 ? -7.387 3.578 -1.645 1.00 97.75 76 ASN A C 1
ATOM 565 O O . ASN A 1 76 ? -7.141 3.898 -0.483 1.00 97.75 76 ASN A O 1
ATOM 569 N N . ASN A 1 77 ? -7.047 4.320 -2.702 1.00 97.25 77 ASN A N 1
ATOM 570 C CA . ASN A 1 77 ? -6.376 5.623 -2.610 1.00 97.25 77 ASN A CA 1
ATOM 571 C C . ASN A 1 77 ? -5.062 5.573 -1.812 1.00 97.25 77 ASN A C 1
ATOM 573 O O . ASN A 1 77 ? -4.838 6.361 -0.896 1.00 97.25 77 ASN A O 1
ATOM 577 N N . VAL A 1 78 ? -4.204 4.607 -2.140 1.00 97.19 78 VAL A N 1
ATOM 578 C CA . VAL A 1 78 ? -2.917 4.426 -1.463 1.00 97.19 78 VAL A CA 1
ATOM 579 C C . VAL A 1 78 ? -1.854 5.298 -2.111 1.00 97.19 78 VAL A C 1
ATOM 581 O O . VAL A 1 78 ? -1.548 5.128 -3.289 1.00 97.19 78 VAL A O 1
ATOM 584 N N . THR A 1 79 ? -1.223 6.148 -1.308 1.00 97.19 79 THR A N 1
ATOM 585 C CA . THR A 1 79 ? 0.011 6.844 -1.684 1.00 97.19 79 THR A CA 1
ATOM 586 C C . THR A 1 79 ? 1.207 6.124 -1.075 1.00 97.19 79 THR A C 1
ATOM 588 O O . THR A 1 79 ? 1.270 5.925 0.137 1.00 97.19 79 THR A O 1
ATOM 591 N N . ILE A 1 80 ? 2.182 5.754 -1.907 1.00 97.44 80 ILE A N 1
ATOM 592 C CA . ILE A 1 80 ? 3.451 5.171 -1.461 1.00 97.44 80 ILE A CA 1
ATOM 593 C C . ILE A 1 80 ? 4.529 6.243 -1.601 1.00 97.44 80 ILE A C 1
ATOM 595 O O . ILE A 1 80 ? 5.000 6.517 -2.698 1.00 97.44 80 ILE A O 1
ATOM 599 N N . ASN A 1 81 ? 4.919 6.856 -0.482 1.00 97.31 81 ASN A N 1
ATOM 600 C CA . ASN A 1 81 ? 5.893 7.958 -0.479 1.00 97.31 81 ASN A CA 1
ATOM 601 C C . ASN A 1 81 ? 7.329 7.517 -0.807 1.00 97.31 81 ASN A C 1
ATOM 603 O O . ASN A 1 81 ? 8.176 8.346 -1.124 1.00 97.31 81 ASN A O 1
ATOM 607 N N . GLN A 1 82 ? 7.624 6.225 -0.664 1.00 96.94 82 GLN A N 1
ATOM 608 C CA . GLN A 1 82 ? 8.951 5.656 -0.890 1.00 96.94 82 GLN A CA 1
ATOM 609 C C . GLN A 1 82 ? 8.846 4.396 -1.760 1.00 96.94 82 GLN A C 1
ATOM 611 O O . GLN A 1 82 ? 8.152 4.371 -2.771 1.00 96.94 82 GLN A O 1
ATOM 616 N N . ASN A 1 83 ? 9.552 3.334 -1.385 1.00 96.06 83 ASN A N 1
ATOM 617 C CA . ASN A 1 83 ? 9.670 2.134 -2.191 1.00 96.06 83 ASN A CA 1
ATOM 618 C C . ASN A 1 83 ? 8.512 1.166 -1.928 1.00 96.06 83 ASN A C 1
ATOM 620 O O . ASN A 1 83 ? 8.168 0.889 -0.780 1.00 96.06 83 ASN A O 1
ATOM 624 N N . CYS A 1 84 ? 7.989 0.571 -2.999 1.00 96.50 84 CYS A N 1
ATOM 625 C CA . CYS A 1 84 ? 7.119 -0.600 -2.944 1.00 96.50 84 CYS A CA 1
ATOM 626 C C . CYS A 1 84 ? 7.890 -1.819 -3.459 1.00 96.50 84 CYS A C 1
ATOM 628 O O . CYS A 1 84 ? 8.420 -1.792 -4.570 1.00 96.50 84 CYS A O 1
ATOM 630 N N . ARG A 1 85 ? 7.959 -2.898 -2.671 1.00 96.56 85 ARG A N 1
ATOM 631 C CA . ARG A 1 85 ? 8.566 -4.162 -3.107 1.00 96.56 85 ARG A CA 1
ATOM 632 C C . ARG A 1 85 ? 7.495 -5.234 -3.248 1.00 96.56 85 ARG A C 1
ATOM 634 O O . ARG A 1 85 ? 6.958 -5.708 -2.253 1.00 96.56 85 ARG A O 1
ATOM 641 N N . ILE A 1 86 ? 7.253 -5.663 -4.482 1.00 96.44 86 ILE A N 1
ATOM 642 C CA . ILE A 1 86 ? 6.319 -6.744 -4.806 1.00 96.44 86 ILE A CA 1
ATOM 643 C C . ILE A 1 86 ? 7.143 -7.976 -5.174 1.00 96.44 86 ILE A C 1
ATOM 645 O O . ILE A 1 86 ? 7.840 -7.985 -6.184 1.00 96.44 86 ILE A O 1
ATOM 649 N N . LEU A 1 87 ? 7.104 -9.003 -4.322 1.00 96.06 87 LEU A N 1
ATOM 650 C CA . LEU A 1 87 ? 7.782 -10.280 -4.585 1.00 96.06 87 LEU A CA 1
ATOM 651 C C . LEU A 1 87 ? 6.958 -11.201 -5.500 1.00 96.06 87 LEU A C 1
ATOM 653 O O . LEU A 1 87 ? 7.508 -12.112 -6.111 1.00 96.06 87 LEU A O 1
ATOM 657 N N . GLY A 1 88 ? 5.642 -10.978 -5.555 1.00 94.69 88 GLY A N 1
ATOM 658 C CA . GLY A 1 88 ? 4.701 -11.718 -6.390 1.00 94.69 88 GLY A CA 1
ATOM 659 C C . GLY A 1 88 ? 4.397 -11.017 -7.715 1.00 94.69 88 GLY A C 1
ATOM 660 O O . GLY A 1 88 ? 5.226 -10.304 -8.274 1.00 94.69 88 GLY A O 1
ATOM 661 N N . LYS A 1 89 ? 3.177 -11.219 -8.216 1.00 93.44 89 LYS A N 1
ATOM 662 C CA . LYS A 1 89 ? 2.689 -10.589 -9.449 1.00 93.44 89 LYS A CA 1
ATOM 663 C C . LYS A 1 89 ? 1.938 -9.294 -9.134 1.00 93.44 89 LYS A C 1
ATOM 665 O O . LYS A 1 89 ? 1.133 -9.268 -8.207 1.00 93.44 89 LYS A O 1
ATOM 670 N N . LEU A 1 90 ? 2.164 -8.262 -9.944 1.00 93.12 90 LEU A N 1
ATOM 671 C CA . LEU A 1 90 ? 1.351 -7.046 -9.985 1.00 93.12 90 LEU A CA 1
ATOM 672 C C . LEU A 1 90 ? 0.441 -7.112 -11.217 1.00 93.12 90 LEU A C 1
ATOM 674 O O . LEU A 1 90 ? 0.937 -7.249 -12.331 1.00 93.12 90 LEU A O 1
ATOM 678 N N . SER A 1 91 ? -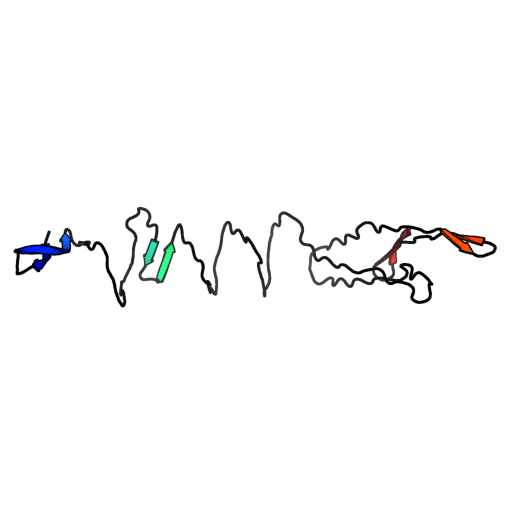0.872 -7.018 -11.010 1.00 92.56 91 SER A N 1
ATOM 679 C CA . SER A 1 91 ? -1.861 -6.874 -12.082 1.00 92.56 91 SER A CA 1
ATOM 680 C C . SER A 1 9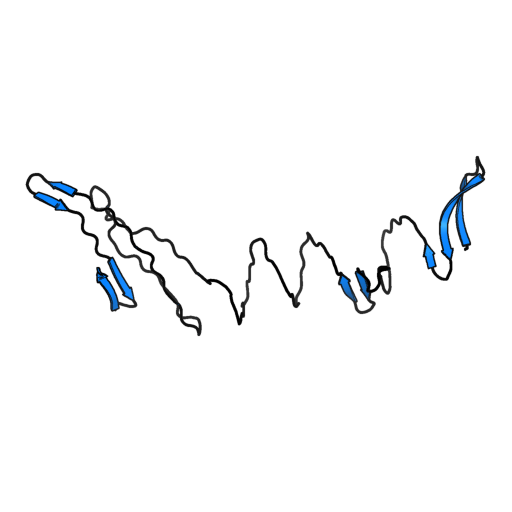1 ? -2.445 -5.471 -12.015 1.00 92.56 91 SER A C 1
ATOM 682 O O . SER A 1 91 ? -2.962 -5.080 -10.970 1.00 92.56 91 SER A O 1
ATOM 684 N N . ALA A 1 92 ? -2.371 -4.724 -13.112 1.00 91.50 92 ALA A N 1
ATOM 685 C CA . ALA A 1 92 ? -2.898 -3.369 -13.208 1.00 91.50 92 ALA A CA 1
ATOM 686 C C . ALA A 1 92 ? -3.558 -3.174 -14.575 1.00 91.50 92 ALA A C 1
ATOM 688 O O . ALA A 1 92 ? -2.963 -3.499 -15.599 1.00 91.50 92 ALA A O 1
ATOM 689 N N . ASN A 1 93 ? -4.783 -2.648 -14.578 1.00 93.06 93 ASN A N 1
ATOM 690 C CA . ASN A 1 93 ? -5.536 -2.400 -15.811 1.00 93.06 93 ASN A CA 1
ATOM 691 C C . ASN A 1 93 ? -5.234 -1.019 -16.408 1.00 93.06 93 ASN A C 1
ATOM 693 O O . ASN A 1 93 ? -5.347 -0.834 -17.614 1.00 93.06 93 ASN A O 1
ATOM 697 N N . GLN A 1 94 ? -4.881 -0.047 -15.564 1.00 91.25 94 GLN A N 1
ATOM 698 C CA . GLN A 1 94 ? -4.556 1.322 -15.953 1.00 91.25 94 GLN A CA 1
ATOM 699 C C . GLN A 1 94 ? -3.346 1.783 -15.150 1.00 91.25 94 GLN A C 1
ATOM 701 O O . GLN A 1 94 ? -3.304 1.610 -13.931 1.00 91.25 94 GLN A O 1
ATOM 706 N N . ILE A 1 95 ? -2.369 2.351 -15.846 1.00 91.38 95 ILE A N 1
ATOM 707 C CA . ILE A 1 95 ? -1.166 2.942 -15.270 1.00 91.38 95 ILE A CA 1
ATOM 708 C C . ILE A 1 95 ? -1.019 4.311 -15.920 1.00 91.38 95 ILE A C 1
ATOM 710 O O . ILE A 1 95 ? -0.980 4.415 -17.144 1.00 91.38 95 ILE A O 1
ATOM 714 N N . GLU A 1 96 ? -0.979 5.354 -15.101 1.00 90.00 96 GLU A N 1
ATOM 715 C CA . GLU A 1 96 ? -0.665 6.705 -15.549 1.00 90.00 96 GLU A CA 1
ATOM 716 C C . GLU A 1 96 ? 0.840 6.934 -15.377 1.00 90.00 96 GLU A C 1
ATOM 718 O O . GLU A 1 96 ? 1.355 6.921 -14.259 1.00 90.00 96 GLU A O 1
ATOM 723 N N . GLY A 1 97 ? 1.547 7.087 -16.499 1.00 88.12 97 GLY A N 1
ATOM 724 C CA . GLY A 1 97 ? 3.006 7.193 -16.557 1.00 88.12 97 GLY A CA 1
ATOM 725 C C . GLY A 1 97 ? 3.683 5.970 -17.181 1.00 88.12 97 GLY A C 1
ATOM 726 O O . GLY A 1 97 ? 3.027 5.032 -17.635 1.00 88.12 97 GLY A O 1
ATOM 727 N N . ASP A 1 98 ? 5.016 5.987 -17.205 1.00 82.56 98 ASP A N 1
ATOM 728 C CA . ASP A 1 98 ? 5.809 4.957 -17.874 1.00 82.56 98 ASP A CA 1
ATOM 729 C C . ASP A 1 98 ? 6.256 3.849 -16.911 1.00 82.56 98 ASP A C 1
ATOM 731 O O . ASP A 1 98 ? 6.765 4.107 -15.818 1.00 82.56 98 ASP A O 1
ATOM 735 N N . ILE A 1 99 ? 6.183 2.594 -17.363 1.00 85.06 99 ILE A N 1
ATOM 736 C CA . ILE A 1 99 ? 6.903 1.480 -16.735 1.00 85.06 99 ILE A CA 1
ATOM 737 C C . ILE A 1 99 ? 8.176 1.235 -17.534 1.00 85.06 99 ILE A C 1
ATOM 739 O O . ILE A 1 99 ? 8.156 0.611 -18.595 1.00 85.06 99 ILE A O 1
ATOM 743 N N . VAL A 1 100 ? 9.305 1.706 -17.009 1.00 82.00 100 VAL A N 1
ATOM 744 C CA . VAL A 1 100 ? 10.605 1.559 -17.669 1.00 82.00 100 VAL A CA 1
ATOM 745 C C . VAL A 1 100 ? 11.532 0.635 -16.896 1.00 82.00 100 VAL A C 1
ATOM 747 O O . VAL A 1 100 ? 11.663 0.707 -15.676 1.00 82.00 100 VAL A O 1
ATOM 750 N N . LYS A 1 101 ? 12.255 -0.204 -17.637 1.00 81.38 101 LYS A N 1
ATOM 751 C CA . LYS A 1 101 ? 13.473 -0.849 -17.147 1.00 81.38 101 LYS A CA 1
ATOM 752 C C . LYS A 1 101 ? 14.658 -0.228 -17.870 1.00 81.38 101 LYS A C 1
ATOM 754 O O . LYS A 1 101 ? 14.908 -0.536 -19.033 1.00 81.38 101 LYS A O 1
ATOM 759 N N . THR A 1 102 ? 15.384 0.649 -17.189 1.00 77.19 102 THR A N 1
ATOM 760 C CA . THR A 1 102 ? 16.538 1.337 -17.772 1.00 77.19 102 THR A CA 1
ATOM 761 C C . THR A 1 102 ? 17.801 0.483 -17.660 1.00 77.19 102 THR A C 1
ATOM 763 O O . THR A 1 102 ? 18.051 -0.183 -16.654 1.00 77.19 102 THR A O 1
ATOM 766 N N . VAL A 1 103 ? 18.615 0.483 -18.718 1.00 78.50 103 VAL A N 1
ATOM 767 C CA . VAL A 1 103 ? 19.946 -0.138 -18.729 1.00 78.50 103 VAL A CA 1
ATOM 768 C C . VAL A 1 103 ? 20.942 0.900 -19.229 1.00 78.50 103 VAL A C 1
ATOM 770 O O . VAL A 1 103 ? 20.935 1.249 -20.406 1.00 78.50 103 VAL A O 1
ATOM 773 N N . GLY A 1 104 ? 21.807 1.386 -18.340 1.00 76.44 104 GLY A N 1
ATOM 774 C CA . GLY A 1 104 ? 22.931 2.251 -18.699 1.00 76.44 104 GLY A CA 1
ATOM 775 C C . GLY A 1 104 ? 24.195 1.426 -18.935 1.00 76.44 104 GLY A C 1
ATOM 776 O O . GLY A 1 104 ? 24.640 0.713 -18.037 1.00 76.44 104 GLY A O 1
ATOM 777 N N . LYS A 1 105 ? 24.787 1.514 -20.130 1.00 77.94 105 LYS A N 1
ATOM 778 C CA . LYS A 1 105 ? 26.105 0.936 -20.440 1.00 77.94 105 LYS A CA 1
ATOM 779 C C . LYS A 1 105 ? 26.954 1.967 -21.172 1.00 77.94 105 LYS A C 1
ATOM 781 O O . LYS A 1 105 ? 26.497 2.558 -22.144 1.00 77.94 105 LYS A O 1
ATOM 786 N N . ALA A 1 106 ? 28.191 2.159 -20.722 1.00 76.50 106 ALA A N 1
ATOM 787 C CA . ALA A 1 106 ? 29.166 2.942 -21.470 1.00 76.50 106 ALA A CA 1
ATOM 788 C C . ALA A 1 106 ? 29.560 2.199 -22.757 1.00 76.50 106 ALA A C 1
ATOM 790 O O . ALA A 1 106 ? 29.683 0.970 -22.750 1.00 76.50 106 ALA A O 1
ATOM 791 N N . PHE A 1 107 ? 29.773 2.935 -23.852 1.00 78.06 107 PHE A N 1
ATOM 792 C CA . PHE A 1 107 ? 30.331 2.347 -25.069 1.00 78.06 107 PHE A CA 1
ATOM 793 C C . PHE A 1 107 ? 31.729 1.779 -24.789 1.00 78.06 107 PHE A C 1
ATOM 795 O O . PHE A 1 107 ? 32.524 2.441 -24.110 1.00 78.06 107 PHE A O 1
ATOM 802 N N . PRO A 1 108 ? 32.048 0.575 -25.304 1.00 82.31 108 PRO A N 1
ATOM 803 C CA . PRO A 1 108 ? 33.407 0.061 -25.254 1.00 82.31 108 PRO A CA 1
ATOM 804 C C . PRO A 1 108 ? 34.372 1.046 -25.918 1.00 82.31 108 PRO A C 1
ATOM 806 O O . PRO A 1 108 ? 33.982 1.819 -26.793 1.00 82.31 108 PRO A O 1
ATOM 809 N N . ARG A 1 109 ? 35.631 1.027 -25.489 1.00 79.00 109 ARG A N 1
ATOM 810 C CA . ARG A 1 109 ? 36.704 1.852 -26.049 1.00 79.00 109 ARG A CA 1
ATOM 811 C C . ARG A 1 109 ? 37.740 0.947 -26.700 1.00 79.00 109 ARG A C 1
ATOM 813 O O . ARG A 1 109 ? 38.046 -0.105 -26.138 1.00 79.00 109 ARG A O 1
ATOM 820 N N . ASP A 1 110 ? 38.285 1.348 -27.848 1.00 77.00 110 ASP A N 1
ATOM 821 C CA . ASP A 1 110 ? 39.364 0.582 -28.482 1.00 77.00 110 ASP A CA 1
ATOM 822 C C . ASP A 1 110 ? 40.627 0.674 -27.616 1.00 77.00 110 ASP A C 1
ATOM 824 O O . ASP A 1 110 ? 41.154 1.759 -27.376 1.00 77.00 110 ASP A O 1
ATOM 828 N N . SER A 1 111 ? 41.113 -0.466 -27.128 1.00 76.44 111 SER A N 1
ATOM 829 C CA . SER A 1 111 ? 42.306 -0.541 -26.279 1.00 76.44 111 SER A CA 1
ATOM 830 C C . SER A 1 111 ? 43.608 -0.265 -27.033 1.00 76.44 111 SER A C 1
ATOM 832 O O . SER A 1 111 ? 44.619 0.023 -26.396 1.00 76.44 111 SER A O 1
ATOM 834 N N . ARG A 1 112 ? 43.592 -0.351 -28.368 1.00 75.50 112 ARG A N 1
ATOM 835 C CA . ARG A 1 112 ? 44.758 -0.142 -29.243 1.00 75.50 112 ARG A CA 1
ATOM 836 C C . ARG A 1 112 ? 44.867 1.300 -29.733 1.00 75.50 112 ARG A C 1
ATOM 838 O O . ARG A 1 112 ? 45.899 1.682 -30.277 1.00 75.50 112 ARG A O 1
ATOM 845 N N . ALA A 1 113 ? 43.807 2.089 -29.567 1.00 68.44 113 ALA A N 1
ATOM 846 C CA . ALA A 1 113 ? 43.813 3.502 -29.900 1.00 68.44 113 ALA A CA 1
ATOM 847 C C . ALA A 1 113 ? 44.580 4.294 -28.825 1.00 68.44 113 ALA A C 1
ATOM 849 O O . ALA A 1 113 ? 44.258 4.140 -27.642 1.00 68.44 113 ALA A O 1
ATOM 850 N N . PRO A 1 114 ? 45.522 5.181 -29.202 1.00 66.94 114 PRO A N 1
ATOM 851 C CA . PRO A 1 114 ? 46.274 6.009 -28.254 1.00 66.94 114 PRO A CA 1
ATOM 852 C C . PRO A 1 114 ? 45.376 6.784 -27.278 1.00 66.94 114 PRO A C 1
ATOM 854 O O . PRO A 1 114 ? 45.695 6.894 -26.099 1.00 66.94 114 PRO A O 1
ATOM 857 N N . GLU A 1 115 ? 44.208 7.239 -27.740 1.00 67.94 115 GLU A N 1
ATOM 858 C CA . GLU A 1 115 ? 43.251 8.014 -26.937 1.00 67.94 115 GLU A CA 1
ATOM 859 C C . GLU A 1 115 ? 41.998 7.217 -26.522 1.00 67.94 115 GLU A C 1
ATOM 861 O O . GLU A 1 115 ? 41.013 7.791 -26.057 1.00 67.94 115 GLU A O 1
ATOM 866 N N . ARG A 1 116 ? 42.011 5.882 -26.675 1.00 70.31 116 ARG A N 1
ATOM 867 C CA . ARG A 1 116 ? 40.903 4.985 -26.289 1.00 70.31 116 ARG A CA 1
ATOM 868 C C . ARG A 1 116 ? 39.531 5.452 -26.803 1.00 70.31 116 ARG A C 1
ATOM 870 O O . ARG A 1 116 ? 38.578 5.583 -26.029 1.00 70.31 116 ARG A O 1
ATOM 877 N N . TRP A 1 117 ? 39.416 5.715 -28.103 1.00 73.06 117 TRP A N 1
ATOM 878 C CA . TRP A 1 117 ? 38.167 6.201 -28.695 1.00 73.06 117 TRP A CA 1
ATOM 879 C C . TRP A 1 117 ? 37.007 5.205 -28.495 1.00 73.06 117 TRP A C 1
ATOM 881 O O . TRP A 1 117 ? 37.243 3.990 -28.530 1.00 73.06 117 TRP A O 1
ATOM 891 N N . PRO A 1 118 ? 35.757 5.676 -28.299 1.00 74.19 118 PRO A N 1
ATOM 892 C CA . PRO A 1 118 ? 34.587 4.805 -28.226 1.00 74.19 118 PRO A CA 1
ATOM 893 C C . PRO A 1 118 ? 34.437 3.985 -29.510 1.00 74.19 118 PRO A C 1
ATOM 895 O O . PRO A 1 118 ? 34.245 4.531 -30.592 1.00 74.19 118 PRO A O 1
ATOM 898 N N . SER A 1 119 ? 34.543 2.667 -29.390 1.00 76.56 119 SER A N 1
ATOM 899 C CA . SER A 1 119 ? 34.448 1.724 -30.496 1.00 76.56 119 SER A CA 1
ATOM 900 C C . SER A 1 119 ? 34.066 0.355 -29.951 1.00 76.56 119 SER A C 1
ATOM 902 O O . SER A 1 119 ? 34.722 -0.179 -29.055 1.00 76.56 119 SER A O 1
ATOM 904 N N . GLY A 1 120 ? 32.982 -0.213 -30.471 1.00 81.81 120 GLY A N 1
ATOM 905 C CA . GLY A 1 120 ? 32.519 -1.539 -30.087 1.00 81.81 120 GLY A CA 1
ATOM 906 C C . GLY A 1 120 ? 31.011 -1.698 -30.199 1.00 81.81 120 GLY A C 1
ATOM 907 O O . GLY A 1 120 ? 30.308 -0.863 -30.760 1.00 81.81 120 GLY A O 1
ATOM 908 N N . THR A 1 121 ? 30.509 -2.807 -29.662 1.00 85.25 121 THR A N 1
ATOM 909 C CA . THR A 1 121 ? 29.085 -3.156 -29.686 1.00 85.25 121 THR A CA 1
ATOM 910 C C . THR A 1 121 ? 28.567 -3.316 -28.263 1.00 85.25 121 THR A C 1
ATOM 912 O O . THR A 1 121 ? 29.140 -4.062 -27.471 1.00 85.25 121 THR A O 1
ATOM 915 N N . ILE A 1 122 ? 27.451 -2.656 -27.945 1.00 85.19 122 ILE A N 1
ATOM 916 C CA . ILE A 1 122 ? 26.667 -2.952 -26.744 1.00 85.19 122 ILE A CA 1
ATOM 917 C C . ILE A 1 122 ? 25.531 -3.886 -27.148 1.00 85.19 122 ILE A C 1
ATOM 919 O O . ILE A 1 122 ? 24.719 -3.551 -28.003 1.00 85.19 122 ILE A O 1
ATOM 923 N N . THR A 1 123 ? 25.450 -5.046 -26.498 1.00 86.56 123 THR A N 1
ATOM 924 C CA . THR A 1 123 ? 24.301 -5.947 -26.636 1.00 86.56 123 THR A CA 1
ATOM 925 C C . THR A 1 123 ? 23.389 -5.812 -25.419 1.00 86.56 123 THR A C 1
ATOM 927 O O . THR A 1 123 ? 23.837 -5.919 -24.266 1.00 86.56 123 THR A O 1
ATOM 930 N N . VAL A 1 124 ? 22.103 -5.579 -25.684 1.00 85.94 124 VAL A N 1
ATOM 931 C CA . VAL A 1 124 ? 21.019 -5.610 -24.696 1.00 85.94 124 VAL A CA 1
ATOM 932 C C . VAL A 1 124 ? 20.149 -6.819 -25.014 1.00 85.94 124 VAL A C 1
ATOM 934 O O . VAL A 1 124 ? 19.695 -6.972 -26.144 1.00 85.94 124 VAL A O 1
ATOM 937 N N . ARG A 1 125 ? 19.942 -7.696 -24.028 1.00 86.31 125 ARG A N 1
ATOM 938 C CA . ARG A 1 125 ? 19.072 -8.866 -24.171 1.00 86.31 125 ARG A CA 1
ATOM 939 C C . ARG A 1 125 ? 17.712 -8.544 -23.575 1.00 86.31 125 ARG A C 1
ATOM 941 O O . ARG A 1 125 ? 17.622 -8.225 -22.391 1.00 86.31 125 ARG A O 1
ATOM 948 N N . ILE A 1 126 ? 16.681 -8.643 -24.401 1.00 82.81 126 ILE A N 1
ATOM 949 C CA . ILE A 1 126 ? 15.288 -8.455 -24.009 1.00 82.81 126 ILE A CA 1
ATOM 950 C C . ILE A 1 126 ? 14.615 -9.809 -24.168 1.00 82.81 126 ILE A C 1
ATOM 952 O O . ILE A 1 126 ? 14.717 -10.429 -25.225 1.00 82.81 126 ILE A O 1
ATOM 956 N N . TYR A 1 127 ? 14.003 -10.290 -23.092 1.00 82.50 127 TYR A N 1
ATOM 957 C CA . TYR A 1 127 ? 13.188 -11.493 -23.137 1.00 82.50 127 TYR A CA 1
ATOM 958 C C . TYR A 1 127 ? 11.761 -11.075 -23.432 1.00 82.50 127 TYR A C 1
ATOM 960 O O . TYR A 1 127 ? 11.239 -10.178 -22.772 1.00 82.50 127 TYR A O 1
ATOM 968 N N . ASP A 1 128 ? 11.159 -11.718 -24.424 1.00 79.00 128 ASP A N 1
ATOM 969 C CA . ASP A 1 128 ? 9.750 -11.537 -24.723 1.00 79.00 128 ASP A CA 1
ATOM 970 C C . ASP A 1 128 ? 8.903 -12.499 -23.881 1.00 79.00 128 ASP A C 1
ATOM 972 O O . ASP A 1 128 ? 8.342 -13.477 -24.359 1.00 79.00 128 ASP A O 1
ATOM 976 N N . ASP A 1 129 ? 8.925 -12.284 -22.568 1.00 81.69 129 ASP A N 1
ATOM 977 C CA . ASP A 1 129 ? 8.283 -13.137 -21.564 1.00 81.69 129 ASP A CA 1
ATOM 978 C C . ASP A 1 129 ? 6.915 -12.614 -21.101 1.00 81.69 129 ASP A C 1
ATOM 980 O O . ASP A 1 129 ? 6.389 -13.072 -20.089 1.00 81.69 129 ASP A O 1
ATOM 984 N N . GLN A 1 130 ? 6.348 -11.634 -21.809 1.00 77.88 130 GLN A N 1
ATOM 985 C CA . GLN A 1 130 ? 5.103 -10.973 -21.421 1.00 77.88 130 GLN A CA 1
ATOM 986 C C . GLN A 1 130 ? 4.175 -10.879 -22.631 1.00 77.88 130 GLN A C 1
ATOM 988 O O . GLN A 1 130 ? 4.663 -10.696 -23.740 1.00 77.88 130 GLN A O 1
ATOM 993 N N . PRO A 1 131 ? 2.850 -10.967 -22.435 1.00 79.94 131 PRO A N 1
ATOM 994 C CA . PRO A 1 131 ? 1.880 -10.984 -23.530 1.00 79.94 131 PRO A CA 1
ATOM 995 C C . PRO A 1 131 ? 1.611 -9.601 -24.151 1.00 79.94 131 PRO A C 1
ATOM 997 O O . PRO A 1 131 ? 0.689 -9.472 -24.949 1.00 79.94 131 PRO A O 1
ATOM 1000 N N . PHE A 1 132 ? 2.352 -8.564 -23.754 1.00 80.38 132 PHE A N 1
ATOM 1001 C CA . PHE A 1 132 ? 2.165 -7.195 -24.226 1.00 80.38 132 PHE A CA 1
ATOM 1002 C C . PHE A 1 132 ? 3.405 -6.688 -24.963 1.00 80.38 132 PHE A C 1
ATOM 1004 O O . PHE A 1 132 ? 4.541 -7.034 -24.621 1.00 80.38 132 PHE A O 1
ATOM 1011 N N . ASP A 1 133 ? 3.173 -5.817 -25.944 1.00 80.75 133 ASP A N 1
ATOM 1012 C CA . ASP A 1 133 ? 4.233 -5.206 -26.736 1.00 80.75 133 ASP A CA 1
ATOM 1013 C C . ASP A 1 133 ? 5.155 -4.352 -25.859 1.00 80.75 133 ASP A C 1
ATOM 1015 O O . ASP A 1 133 ? 4.716 -3.552 -25.031 1.00 80.75 133 ASP A O 1
ATOM 1019 N N . ARG A 1 134 ? 6.468 -4.490 -26.065 1.00 79.75 134 ARG A N 1
ATOM 1020 C CA . ARG A 1 134 ? 7.472 -3.633 -25.425 1.00 79.75 134 ARG A CA 1
ATOM 1021 C C . ARG A 1 134 ? 7.965 -2.595 -26.414 1.00 79.75 134 ARG A C 1
ATOM 1023 O O . ARG A 1 134 ? 8.445 -2.939 -27.492 1.00 79.75 134 ARG A O 1
ATOM 1030 N N . GLN A 1 135 ? 7.960 -1.334 -26.000 1.00 80.62 135 GLN A N 1
ATOM 1031 C CA . GLN A 1 135 ? 8.658 -0.287 -26.729 1.00 80.62 135 GLN A CA 1
ATOM 1032 C C . GLN A 1 135 ? 10.109 -0.198 -26.253 1.00 80.62 135 GLN A C 1
ATOM 1034 O O . GLN A 1 135 ? 10.389 -0.058 -25.063 1.00 80.62 135 GLN A O 1
ATOM 1039 N N . ILE A 1 136 ? 11.048 -0.276 -27.195 1.00 82.50 136 ILE A N 1
ATOM 1040 C CA . ILE A 1 136 ? 12.469 -0.057 -26.926 1.00 82.50 136 ILE A CA 1
ATOM 1041 C C . ILE A 1 136 ? 12.803 1.365 -27.353 1.00 82.50 136 ILE A C 1
ATOM 1043 O O . ILE A 1 136 ? 12.693 1.703 -28.530 1.00 82.50 136 ILE A O 1
ATOM 1047 N N . VAL A 1 137 ? 13.248 2.180 -26.402 1.00 81.88 137 VAL A N 1
ATOM 1048 C CA . VAL A 1 137 ? 13.718 3.541 -26.668 1.00 81.88 137 VAL A CA 1
ATOM 1049 C C . VAL A 1 137 ? 15.235 3.567 -26.534 1.00 81.88 137 VAL A C 1
ATOM 1051 O O . VAL A 1 137 ? 15.782 3.255 -25.477 1.00 81.88 137 VAL A O 1
ATOM 1054 N N . ILE A 1 138 ? 15.918 3.937 -27.617 1.00 80.25 138 ILE A N 1
ATOM 1055 C CA . ILE A 1 138 ? 17.356 4.214 -27.614 1.00 80.25 138 ILE A CA 1
ATOM 1056 C C . ILE A 1 138 ? 17.501 5.738 -27.682 1.00 80.25 138 ILE A C 1
ATOM 1058 O O . ILE A 1 138 ? 17.159 6.316 -28.716 1.00 80.25 138 ILE A O 1
ATOM 1062 N N . PRO A 1 139 ? 17.948 6.406 -26.603 1.00 76.00 139 PRO A N 1
ATOM 1063 C CA . PRO A 1 139 ? 18.138 7.851 -26.623 1.00 76.00 139 PRO A CA 1
ATOM 1064 C C . PRO A 1 139 ? 19.258 8.241 -27.595 1.00 76.00 139 PRO A C 1
ATOM 1066 O O . PRO A 1 139 ? 20.077 7.411 -27.997 1.00 76.00 139 PRO A O 1
ATOM 1069 N N . ALA A 1 140 ? 19.302 9.522 -27.963 1.00 71.50 140 ALA A N 1
ATOM 1070 C CA . ALA A 1 140 ? 20.321 10.049 -28.862 1.00 71.50 140 ALA A CA 1
ATOM 1071 C C . ALA A 1 140 ? 21.739 9.743 -28.348 1.00 71.50 140 ALA A C 1
ATOM 1073 O O . ALA A 1 140 ? 22.071 10.002 -27.190 1.00 71.50 140 ALA A O 1
ATOM 1074 N N . VAL A 1 141 ? 22.586 9.215 -29.231 1.00 73.56 141 VAL A N 1
ATOM 1075 C CA . VAL A 1 141 ? 24.009 9.010 -28.951 1.00 73.56 141 VAL A CA 1
ATOM 1076 C C . VAL A 1 141 ? 24.746 10.285 -29.343 1.00 73.56 141 VAL A C 1
ATOM 1078 O O . VAL A 1 141 ? 24.884 10.587 -30.526 1.00 73.56 141 VAL A O 1
ATOM 1081 N N . ALA A 1 142 ? 25.200 11.047 -28.351 1.00 68.75 142 ALA A N 1
ATOM 1082 C CA . ALA A 1 142 ? 26.063 12.198 -28.583 1.00 68.75 142 ALA A CA 1
ATOM 1083 C C . ALA A 1 142 ? 27.515 11.732 -28.767 1.00 68.75 142 ALA A C 1
ATOM 1085 O O . ALA A 1 142 ? 28.048 10.981 -27.948 1.00 68.75 142 ALA A O 1
ATOM 1086 N N . PHE A 1 143 ? 28.157 12.197 -29.835 1.00 72.06 143 PHE A N 1
ATOM 1087 C CA . PHE A 1 143 ? 29.563 11.942 -30.126 1.00 72.06 143 PHE A CA 1
ATOM 1088 C C . PHE A 1 143 ? 30.267 13.264 -30.425 1.00 72.06 143 PHE A C 1
ATOM 1090 O O . PHE A 1 143 ? 29.767 14.063 -31.214 1.00 72.06 143 PHE A O 1
ATOM 1097 N N . SER A 1 144 ? 31.433 13.474 -29.812 1.00 70.50 144 SER A N 1
ATOM 1098 C CA . SER A 1 144 ? 32.324 14.586 -30.142 1.00 70.50 144 SER A CA 1
ATOM 1099 C C . SER A 1 144 ? 33.479 14.048 -30.974 1.00 70.50 144 SER A C 1
ATOM 1101 O O . SER A 1 144 ? 34.258 13.225 -30.492 1.00 70.50 144 SER A O 1
ATOM 1103 N N . GLY A 1 145 ? 33.562 14.479 -32.231 1.00 70.88 145 GLY A N 1
ATOM 1104 C CA . GLY A 1 145 ? 34.692 14.149 -33.088 1.00 70.88 145 GLY A CA 1
ATOM 1105 C C . GLY A 1 145 ? 35.930 14.967 -32.730 1.00 70.88 145 GLY A C 1
ATOM 1106 O O . GLY A 1 145 ? 35.821 16.084 -32.233 1.00 70.88 145 GLY A O 1
ATOM 1107 N N . ALA A 1 146 ? 37.107 14.417 -33.016 1.00 71.75 146 ALA A N 1
ATOM 1108 C CA . ALA A 1 146 ? 38.385 15.116 -32.931 1.00 71.75 146 ALA A CA 1
ATOM 1109 C C . ALA A 1 146 ? 39.128 15.063 -34.277 1.00 71.75 146 ALA A C 1
ATOM 1111 O O . ALA A 1 146 ? 38.962 14.105 -35.048 1.00 71.75 146 ALA A O 1
ATOM 1112 N N . LYS A 1 147 ? 39.924 16.104 -34.551 1.00 76.38 147 LYS A N 1
ATOM 1113 C CA . LYS A 1 147 ? 40.938 16.127 -35.611 1.00 76.38 147 LYS A CA 1
ATOM 1114 C C . LYS A 1 147 ? 42.235 15.559 -35.034 1.00 76.38 147 LYS A C 1
ATOM 1116 O O . LYS A 1 147 ? 42.654 15.984 -33.963 1.00 76.38 147 LYS A O 1
ATOM 1121 N N . HIS A 1 148 ? 42.865 14.653 -35.772 1.00 72.88 148 HIS A N 1
ATOM 1122 C CA . HIS A 1 148 ? 44.129 14.015 -35.418 1.00 72.88 148 HIS A CA 1
ATOM 1123 C C . HIS A 1 148 ? 45.162 14.315 -36.497 1.00 72.88 148 HIS A C 1
ATOM 1125 O O . HIS A 1 148 ? 44.960 13.969 -37.661 1.00 72.88 148 HIS A O 1
ATOM 1131 N N . GLU A 1 149 ? 46.265 14.948 -36.116 1.00 72.44 149 GLU A N 1
ATOM 1132 C CA . GLU A 1 149 ? 47.351 15.282 -37.038 1.00 72.44 149 GLU A CA 1
ATOM 1133 C C . GLU A 1 149 ? 48.362 14.130 -37.081 1.00 72.44 149 GLU A C 1
ATOM 1135 O O . GLU A 1 149 ? 48.919 13.722 -36.059 1.00 72.44 149 GLU A O 1
ATOM 1140 N N . ARG A 1 150 ? 48.594 13.574 -38.274 1.00 70.94 150 ARG A N 1
ATOM 1141 C CA . ARG A 1 150 ? 49.753 12.719 -38.568 1.00 70.94 150 ARG A CA 1
ATOM 1142 C C . ARG A 1 150 ? 50.651 13.444 -39.560 1.00 70.94 150 ARG A C 1
ATOM 1144 O O . ARG A 1 150 ? 50.147 14.181 -40.396 1.00 70.94 150 ARG A O 1
ATOM 1151 N N . GLU A 1 151 ? 51.956 13.161 -39.509 1.00 68.69 151 GLU A N 1
ATOM 1152 C CA . GLU A 1 151 ? 53.049 13.870 -40.211 1.00 68.69 151 GLU A CA 1
ATOM 1153 C C . GLU A 1 151 ? 52.780 14.282 -41.673 1.00 68.69 151 GLU A C 1
ATOM 1155 O O . GLU A 1 151 ? 53.377 15.245 -42.139 1.00 68.69 151 GLU A O 1
ATOM 1160 N N . HIS A 1 152 ? 51.895 13.586 -42.397 1.00 72.00 152 HIS A N 1
ATOM 1161 C CA . HIS A 1 152 ? 51.551 13.893 -43.788 1.00 72.00 152 HIS A CA 1
ATOM 1162 C C . HIS A 1 152 ? 50.043 13.835 -44.107 1.00 72.00 152 HIS A C 1
ATOM 1164 O O . HIS A 1 152 ? 49.688 13.957 -45.274 1.00 72.00 152 HIS A O 1
ATOM 1170 N N . ASN A 1 153 ? 49.157 13.612 -43.123 1.00 73.75 153 ASN A N 1
ATOM 1171 C CA . ASN A 1 153 ? 47.706 13.505 -43.339 1.00 73.75 153 ASN A CA 1
ATOM 1172 C C . ASN A 1 153 ? 46.905 13.883 -42.083 1.00 73.75 153 ASN A C 1
ATOM 1174 O O . ASN A 1 153 ? 47.142 13.343 -41.000 1.00 73.75 153 ASN A O 1
ATOM 1178 N N . ASP A 1 154 ? 45.884 14.717 -42.268 1.00 76.88 154 ASP A N 1
ATOM 1179 C CA . ASP A 1 154 ? 44.853 14.978 -41.264 1.00 76.88 154 ASP A CA 1
ATOM 1180 C C . ASP A 1 154 ? 43.830 13.831 -41.247 1.00 76.88 154 ASP A C 1
ATOM 1182 O O . ASP A 1 154 ? 43.294 13.440 -42.287 1.00 76.88 154 ASP A O 1
ATOM 1186 N N . ILE A 1 155 ? 43.534 13.287 -40.064 1.00 73.94 155 ILE A N 1
ATOM 1187 C CA . ILE A 1 155 ? 42.520 12.243 -39.871 1.00 73.94 155 ILE A CA 1
ATOM 1188 C C . ILE A 1 155 ? 41.403 12.803 -38.991 1.00 73.94 155 ILE A C 1
ATOM 1190 O O . ILE A 1 155 ? 41.648 13.322 -37.904 1.00 73.94 155 ILE A 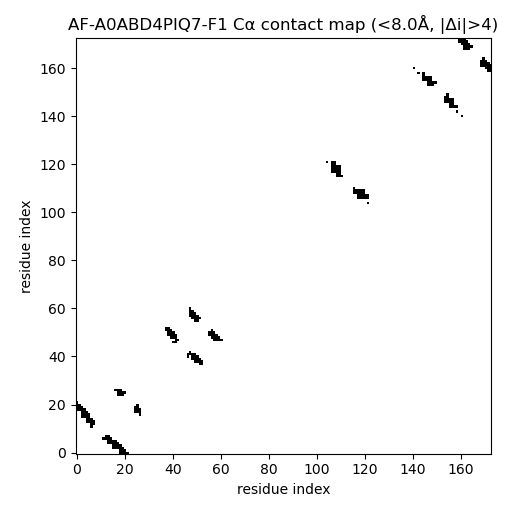O 1
ATOM 1194 N N . TYR A 1 156 ? 40.156 12.670 -39.436 1.00 75.00 156 TYR A N 1
ATOM 1195 C CA . TYR A 1 156 ? 38.982 13.122 -38.691 1.00 75.00 156 TYR A CA 1
ATOM 1196 C C . TYR A 1 156 ? 38.239 11.943 -38.075 1.00 75.00 156 TYR A C 1
ATOM 1198 O O . TYR A 1 156 ? 38.141 10.865 -38.662 1.00 75.00 156 TYR A O 1
ATOM 1206 N N . SER A 1 157 ? 37.676 12.162 -36.890 1.00 74.00 157 SER A N 1
ATOM 1207 C CA . SER A 1 157 ? 36.841 11.157 -36.239 1.00 74.00 157 SER A CA 1
ATOM 1208 C C . SER A 1 157 ? 35.462 11.080 -36.905 1.00 74.00 157 SER A C 1
ATOM 1210 O O . SER A 1 157 ? 34.753 12.082 -36.973 1.00 74.00 157 SER A O 1
ATOM 1212 N N . SER A 1 158 ? 35.049 9.889 -37.337 1.00 74.25 158 SER A N 1
ATOM 1213 C CA . SER A 1 158 ? 33.693 9.615 -37.830 1.00 74.25 158 SER A CA 1
ATOM 1214 C C . SER A 1 158 ? 32.897 8.803 -36.810 1.00 74.25 158 SER A C 1
ATOM 1216 O O . SER A 1 158 ? 33.418 7.830 -36.262 1.00 74.25 158 SER A O 1
ATOM 1218 N N . CYS A 1 159 ? 31.625 9.140 -36.603 1.00 75.88 159 CYS A N 1
ATOM 1219 C CA . CYS A 1 159 ? 30.702 8.311 -35.832 1.00 75.88 159 CYS A CA 1
ATOM 1220 C C . CYS A 1 159 ? 29.802 7.525 -36.783 1.00 75.88 159 CYS A C 1
ATOM 1222 O O . CYS A 1 159 ? 29.273 8.103 -37.727 1.00 75.88 159 CYS A O 1
ATOM 1224 N N . ARG A 1 160 ? 29.616 6.233 -36.508 1.00 83.19 160 ARG A N 1
ATOM 1225 C CA . ARG A 1 160 ? 28.590 5.403 -37.142 1.00 83.19 160 ARG A CA 1
ATOM 1226 C C . ARG A 1 160 ? 27.787 4.723 -36.046 1.00 83.19 160 ARG A C 1
ATOM 1228 O O . ARG A 1 160 ? 28.351 3.973 -35.246 1.00 83.19 160 ARG A O 1
ATOM 1235 N N . LEU A 1 161 ? 26.483 4.963 -36.015 1.00 84.56 161 LEU A N 1
ATOM 1236 C CA . LEU A 1 161 ? 25.548 4.282 -35.133 1.00 84.56 161 LEU A CA 1
ATOM 1237 C C . LEU A 1 161 ? 24.746 3.275 -35.948 1.00 84.56 161 LEU A C 1
ATOM 1239 O O . LEU A 1 161 ? 23.984 3.643 -36.834 1.00 84.56 161 LEU A O 1
ATOM 1243 N N . MET A 1 162 ? 24.875 2.000 -35.595 1.00 88.56 162 MET A N 1
ATOM 1244 C CA . MET A 1 162 ? 24.109 0.919 -36.201 1.00 88.56 162 MET A CA 1
ATOM 1245 C C . MET A 1 162 ? 23.336 0.174 -35.116 1.00 88.56 162 MET A C 1
ATOM 1247 O O . MET A 1 162 ? 23.928 -0.409 -34.207 1.00 88.56 162 MET A O 1
ATOM 1251 N N . VAL A 1 163 ? 22.011 0.168 -35.228 1.00 89.06 163 VAL A N 1
ATOM 1252 C CA . VAL A 1 163 ? 21.119 -0.568 -34.329 1.00 89.06 163 VAL A CA 1
ATOM 1253 C C . VAL A 1 163 ? 20.644 -1.821 -35.044 1.00 89.06 163 VAL A C 1
ATOM 1255 O O . VAL A 1 163 ? 20.071 -1.747 -36.133 1.00 89.06 163 VAL A O 1
ATOM 1258 N N . LYS A 1 164 ? 20.862 -2.980 -34.420 1.00 91.44 164 LYS A N 1
ATOM 1259 C CA . LYS A 1 164 ? 20.394 -4.273 -34.923 1.00 91.44 164 LYS A CA 1
ATOM 1260 C C . LYS A 1 164 ? 19.450 -4.935 -33.931 1.00 91.44 164 LYS A C 1
ATOM 1262 O O . LYS A 1 164 ? 19.724 -4.940 -32.735 1.00 91.44 164 LYS A O 1
ATOM 1267 N N . CYS A 1 165 ? 18.399 -5.566 -34.442 1.00 90.31 165 CYS A N 1
ATOM 1268 C CA . CYS A 1 165 ? 17.568 -6.507 -33.696 1.00 90.31 165 CYS A CA 1
ATOM 1269 C C . CYS A 1 165 ? 17.710 -7.889 -34.334 1.00 90.31 165 CYS A C 1
ATOM 1271 O O . CYS A 1 165 ? 17.419 -8.051 -35.518 1.00 90.31 165 CYS A O 1
ATOM 1273 N N . ASN A 1 166 ? 18.212 -8.866 -33.572 1.00 89.75 166 ASN A N 1
ATOM 1274 C CA . ASN A 1 166 ? 18.429 -10.246 -34.030 1.00 89.75 166 ASN A CA 1
ATOM 1275 C C . ASN A 1 166 ? 19.161 -10.336 -35.386 1.00 89.75 166 ASN A C 1
ATOM 1277 O O . ASN A 1 166 ? 18.777 -11.085 -36.276 1.00 89.75 166 ASN A O 1
ATOM 1281 N N . GLY A 1 167 ? 20.202 -9.516 -35.562 1.00 90.56 167 GLY A N 1
ATOM 1282 C CA . GLY A 1 167 ? 21.001 -9.449 -36.791 1.00 90.56 167 GLY A CA 1
ATOM 1283 C C . GLY A 1 167 ? 20.443 -8.528 -37.884 1.00 90.56 167 GLY A C 1
ATOM 1284 O O . GLY A 1 167 ? 21.221 -8.070 -38.721 1.00 90.56 167 GLY A O 1
ATOM 1285 N N . ARG A 1 168 ? 19.153 -8.168 -37.846 1.00 93.69 168 ARG A N 1
ATOM 1286 C CA . ARG A 1 168 ? 18.534 -7.237 -38.802 1.00 93.69 168 ARG A CA 1
ATOM 1287 C C . ARG A 1 168 ? 18.846 -5.790 -38.435 1.00 93.69 168 ARG A C 1
ATOM 1289 O O . ARG A 1 168 ? 18.587 -5.378 -37.306 1.00 93.69 168 ARG A O 1
ATOM 1296 N N . VAL A 1 169 ? 19.364 -5.012 -39.385 1.00 92.94 169 VAL A N 1
ATOM 1297 C CA . VAL A 1 169 ? 19.583 -3.566 -39.209 1.00 92.94 169 VAL A CA 1
ATOM 1298 C C . VAL A 1 169 ? 18.231 -2.858 -39.132 1.00 92.94 169 VAL A C 1
ATOM 1300 O O . VAL A 1 169 ? 17.374 -3.054 -39.990 1.00 92.94 169 VAL A O 1
ATOM 1303 N N . LEU A 1 170 ? 18.032 -2.075 -38.072 1.00 90.19 170 LEU A N 1
ATOM 1304 C CA . LEU A 1 170 ? 16.849 -1.234 -37.866 1.00 90.19 170 LEU A CA 1
ATOM 1305 C C . LEU A 1 170 ? 17.152 0.246 -38.108 1.00 90.19 170 LEU A C 1
ATOM 1307 O O . LEU A 1 170 ? 16.274 0.989 -38.529 1.00 90.19 170 LEU A O 1
ATOM 1311 N N . PHE A 1 171 ? 18.383 0.666 -37.821 1.00 88.88 171 PHE A N 1
ATOM 1312 C CA . PHE A 1 171 ? 18.841 2.038 -37.990 1.00 88.88 171 PHE A CA 1
ATOM 1313 C C . PHE A 1 171 ? 20.336 2.044 -38.292 1.00 88.88 171 PHE A C 1
ATOM 1315 O O . PHE A 1 171 ? 21.091 1.281 -37.681 1.00 88.88 171 PHE A O 1
ATOM 1322 N N . GLU A 1 172 ? 20.751 2.920 -39.200 1.00 88.31 172 GLU A N 1
ATOM 1323 C CA . GLU A 1 172 ? 22.148 3.144 -39.540 1.00 88.31 172 GLU A CA 1
ATOM 1324 C C . GLU A 1 172 ? 22.363 4.602 -39.954 1.00 88.31 172 GLU A C 1
ATOM 1326 O O . GLU A 1 172 ? 21.673 5.097 -40.847 1.00 88.31 172 GLU A O 1
ATOM 1331 N N . ARG A 1 173 ? 23.301 5.288 -39.295 1.00 82.06 173 ARG A N 1
ATOM 1332 C CA . ARG A 1 173 ? 23.730 6.646 -39.645 1.00 82.06 173 ARG A CA 1
ATOM 1333 C C . ARG A 1 173 ? 25.184 6.877 -39.272 1.00 82.06 173 ARG A C 1
ATOM 1335 O O . ARG A 1 173 ? 25.640 6.225 -38.305 1.00 82.06 173 ARG A O 1
#

Solvent-accessible surface area (backbone atoms only — not comparable to full-atom values): 12663 Å² total; per-residue (Å²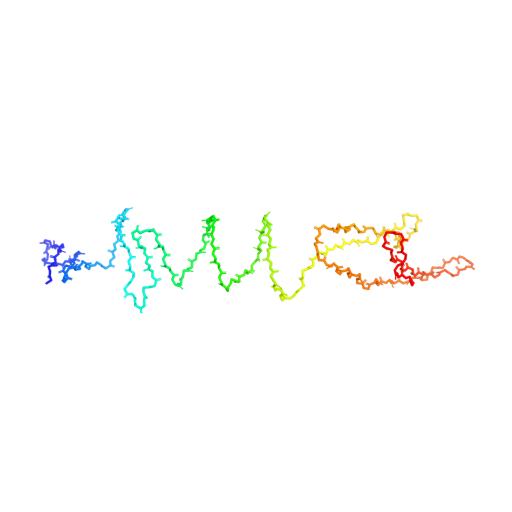): 115,54,69,50,57,54,67,41,90,91,77,66,51,72,48,75,65,39,39,40,49,93,98,41,79,49,66,92,80,86,90,70,98,73,86,89,70,68,58,49,72,43,92,48,89,75,54,52,35,35,37,41,76,90,68,52,75,46,66,78,82,76,83,76,93,70,89,84,87,74,97,73,87,86,85,77,92,81,81,75,95,69,90,85,87,77,93,72,87,86,87,77,95,76,74,92,74,86,92,78,86,88,81,91,77,82,75,44,49,33,86,85,42,96,80,43,51,78,45,78,81,89,86,83,89,80,80,89,84,59,100,64,91,79,87,85,84,80,76,87,83,87,80,85,70,54,81,43,86,48,102,89,49,81,45,72,55,81,82,75,53,74,45,64,58,96,85,44,76,78,44,76,86

InterPro domains:
  IPR015406 Tip attachment protein J, central straight fiber domain [PF09327] (1-74)
  IPR021034 Tip attachment protein J, C-terminal receptor binding domain [PF12421] (103-172)
  IPR053171 Viral Tip Attachment Protein [PTHR36251] (1-101)